Protein AF-A0A1U7SQI1-F1 (afdb_monomer_lite)

InterPro domains:
  IPR026715 Speriolin [PTHR22192] (1-84)
  IPR029384 Speriolin, C-terminal [PF15059] (1-84)

Sequence (84 aa):
MNRLHSLGYNGQVHPALTEQLVNAYGILRERPELAASEGGSYTVDFLQRVLVETVHPSMLADALLLLSCLNQLAHDDGKPMFIW

Secondary structure (DSSP, 8-state):
-HHHHHTT--TTTHHHHHHHHHHHH----S--HHHHTT--PPPHHHHHHHHHHHS-HHHHHHHHHHHHHHHHHHHHHTS-S---

Organism: Carlito syrichta (NCBI:txid1868482)

pLDDT: mean 83.63, std 11.85, range [51.56, 94.75]

Structure (mmCIF, N/CA/C/O backbone):
data_AF-A0A1U7SQI1-F1
#
_entry.id   AF-A0A1U7SQI1-F1
#
loop_
_atom_site.group_PDB
_atom_site.id
_atom_site.type_symbol
_atom_site.label_atom_id
_atom_site.label_alt_id
_atom_site.label_comp_id
_atom_site.label_asym_id
_atom_site.label_entity_id
_atom_site.label_seq_id
_atom_site.pdbx_PDB_ins_code
_atom_site.Cartn_x
_atom_site.Cartn_y
_atom_site.Cartn_z
_atom_site.occupancy
_atom_site.B_iso_or_equiv
_atom_site.auth_seq_id
_atom_site.auth_comp_id
_atom_site.auth_asym_id
_atom_site.auth_atom_id
_atom_site.pdbx_PDB_model_num
ATOM 1 N N . MET A 1 1 ? -5.342 -15.272 -1.128 1.00 59.34 1 MET A N 1
ATOM 2 C CA . MET A 1 1 ? -6.129 -14.666 -0.027 1.00 59.34 1 MET A CA 1
ATOM 3 C C . MET A 1 1 ? -5.653 -15.090 1.367 1.00 59.34 1 MET A C 1
ATOM 5 O O . MET A 1 1 ? -5.376 -14.199 2.153 1.00 59.34 1 MET A O 1
ATOM 9 N N . ASN A 1 2 ? -5.467 -16.387 1.680 1.00 68.31 2 ASN A N 1
ATOM 10 C CA . ASN A 1 2 ? -5.003 -16.822 3.021 1.00 68.31 2 ASN A CA 1
ATOM 11 C C . ASN A 1 2 ? -3.688 -16.166 3.494 1.00 68.31 2 ASN A C 1
ATOM 13 O O . ASN A 1 2 ? -3.577 -15.804 4.657 1.00 68.31 2 ASN A O 1
ATOM 17 N N . ARG A 1 3 ? -2.717 -15.948 2.596 1.00 79.81 3 ARG A N 1
ATOM 18 C CA . ARG A 1 3 ? -1.438 -15.301 2.945 1.00 79.81 3 ARG A CA 1
ATOM 19 C C . ARG A 1 3 ? -1.577 -13.820 3.302 1.00 79.81 3 ARG A C 1
ATOM 21 O O . ARG A 1 3 ? -0.943 -13.367 4.242 1.00 79.81 3 ARG A O 1
ATOM 28 N N . LEU A 1 4 ? -2.442 -13.082 2.603 1.00 86.06 4 LEU A N 1
ATOM 29 C CA . LEU A 1 4 ? -2.723 -11.682 2.940 1.00 86.06 4 LEU A CA 1
ATOM 30 C C . LEU A 1 4 ? -3.429 -11.578 4.292 1.00 86.06 4 LEU A C 1
ATOM 32 O O . LEU A 1 4 ? -3.110 -10.702 5.084 1.00 86.06 4 LEU A O 1
ATOM 36 N N . HIS A 1 5 ? -4.329 -12.517 4.591 1.00 85.44 5 HIS A N 1
ATOM 37 C CA . HIS A 1 5 ? -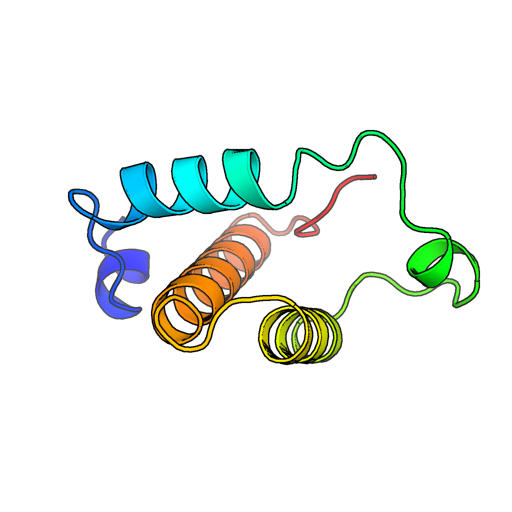4.948 -12.604 5.910 1.00 85.44 5 HIS A CA 1
ATOM 38 C C . HIS A 1 5 ? -3.902 -12.837 7.016 1.00 85.44 5 HIS A C 1
ATOM 40 O O . HIS A 1 5 ? -3.992 -12.230 8.077 1.00 85.44 5 HIS A O 1
ATOM 46 N N . SER A 1 6 ? -2.857 -13.636 6.758 1.00 87.69 6 SER A N 1
ATOM 47 C CA . SER A 1 6 ? -1.714 -13.787 7.677 1.00 87.69 6 SER A CA 1
ATOM 48 C C . SER A 1 6 ? -0.893 -12.505 7.866 1.00 87.69 6 SER A C 1
ATOM 50 O O . SER A 1 6 ? -0.270 -12.350 8.910 1.00 87.69 6 SER A O 1
ATOM 52 N N . LEU A 1 7 ? -0.915 -11.580 6.901 1.00 87.31 7 LEU A N 1
ATOM 53 C CA . LEU A 1 7 ? -0.336 -10.234 7.027 1.00 87.31 7 LEU A CA 1
ATOM 54 C C . LEU A 1 7 ? -1.279 -9.247 7.741 1.00 87.31 7 LEU A C 1
ATOM 56 O O . LEU A 1 7 ? -0.927 -8.085 7.915 1.00 87.31 7 LEU A O 1
ATOM 60 N N . GLY A 1 8 ? -2.475 -9.693 8.142 1.00 90.25 8 GLY A N 1
ATOM 61 C CA . GLY A 1 8 ? -3.499 -8.870 8.784 1.00 90.25 8 GLY A CA 1
ATOM 62 C C . GLY A 1 8 ? -4.506 -8.247 7.814 1.00 90.25 8 GLY A C 1
ATOM 63 O O . GLY A 1 8 ? -5.356 -7.472 8.245 1.00 90.25 8 GLY A O 1
ATOM 64 N N . TYR A 1 9 ? -4.463 -8.572 6.516 1.00 91.38 9 TYR A N 1
ATOM 65 C CA . TYR A 1 9 ? -5.405 -8.015 5.547 1.00 91.38 9 TYR A CA 1
ATOM 66 C C . TYR A 1 9 ? -6.847 -8.469 5.819 1.00 91.38 9 TYR A C 1
ATOM 68 O O . TYR A 1 9 ? -7.198 -9.637 5.642 1.00 91.38 9 TYR A O 1
ATOM 76 N N . ASN A 1 10 ? -7.706 -7.514 6.170 1.00 91.69 10 ASN A N 1
ATOM 77 C CA . ASN A 1 10 ? -9.147 -7.677 6.285 1.00 91.69 10 ASN A CA 1
ATOM 78 C C . ASN A 1 10 ? -9.889 -7.121 5.053 1.00 91.69 10 ASN A C 1
ATOM 80 O O . ASN A 1 10 ? -9.908 -5.9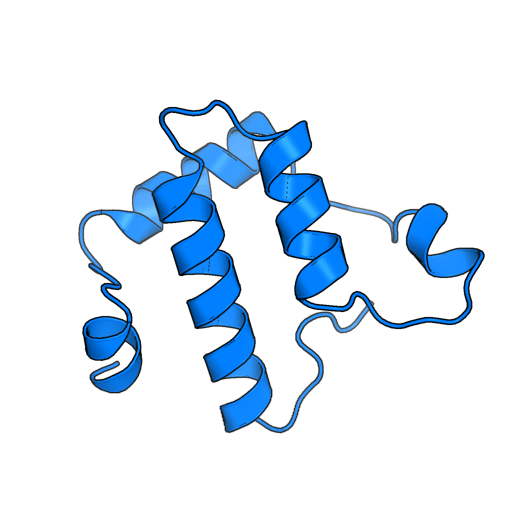12 4.815 1.00 91.69 10 ASN A O 1
ATOM 84 N N . GLY A 1 11 ? -10.568 -8.002 4.312 1.00 88.69 11 GLY A N 1
ATOM 85 C CA . GLY A 1 11 ? -11.342 -7.651 3.115 1.00 88.69 11 GLY A CA 1
ATOM 86 C C . GLY A 1 11 ? -12.624 -6.842 3.361 1.00 88.69 11 GLY A C 1
ATOM 87 O O . GLY A 1 11 ? -13.277 -6.467 2.397 1.00 88.69 11 GLY A O 1
ATOM 88 N N . GLN A 1 12 ? -13.011 -6.577 4.611 1.00 89.69 12 GLN A N 1
ATOM 89 C CA . GLN A 1 12 ? -14.123 -5.675 4.950 1.00 89.69 12 GLN A CA 1
ATOM 90 C C . GLN A 1 12 ? -13.658 -4.247 5.262 1.00 89.69 12 GLN A C 1
ATOM 92 O O . GLN A 1 12 ? -14.459 -3.321 5.200 1.00 89.69 12 GLN A O 1
ATOM 97 N N . VAL A 1 13 ? -12.379 -4.064 5.599 1.00 89.00 13 VAL A N 1
ATOM 98 C CA . VAL A 1 13 ? -11.833 -2.779 6.069 1.00 89.00 13 VAL A CA 1
ATOM 99 C C . VAL A 1 13 ? -10.908 -2.168 5.025 1.00 89.00 13 VAL A C 1
ATOM 101 O O . VAL A 1 13 ? -11.092 -1.028 4.603 1.00 89.00 13 VAL A O 1
ATOM 104 N N . HIS A 1 14 ? -9.926 -2.941 4.567 1.00 92.25 14 HIS A N 1
ATOM 105 C CA . HIS A 1 14 ? -8.864 -2.413 3.722 1.00 92.25 14 HIS A CA 1
ATOM 106 C C . HIS A 1 14 ? -9.306 -1.951 2.332 1.00 92.25 14 HIS A C 1
ATOM 108 O O . HIS A 1 14 ? -8.727 -0.974 1.873 1.00 92.25 14 HIS A O 1
ATOM 114 N N . PRO A 1 15 ? -10.321 -2.537 1.662 1.00 91.62 15 PRO A N 1
ATOM 115 C CA . PRO A 1 15 ? -10.802 -1.977 0.398 1.00 91.62 15 PRO A CA 1
ATOM 116 C C .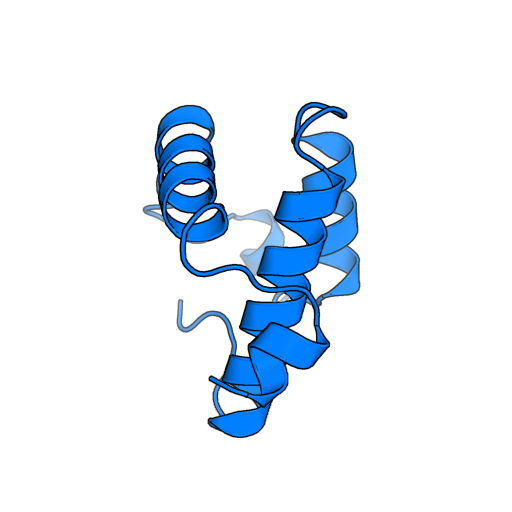 PRO A 1 15 ? -11.287 -0.526 0.528 1.00 91.62 15 PRO A C 1
ATOM 118 O O . PRO A 1 15 ? -10.866 0.332 -0.243 1.00 91.62 15 PRO A O 1
ATOM 121 N N . ALA A 1 16 ? -12.100 -0.232 1.548 1.00 90.88 16 ALA A N 1
ATOM 122 C CA . ALA A 1 16 ? -12.609 1.118 1.794 1.00 90.88 16 ALA A CA 1
ATOM 123 C C . ALA A 1 16 ? -11.495 2.093 2.206 1.00 90.88 16 ALA A C 1
ATOM 125 O O . ALA A 1 16 ? -11.546 3.279 1.884 1.00 90.88 16 ALA A O 1
ATOM 126 N N . LEU A 1 17 ? -10.472 1.609 2.912 1.00 89.38 17 LEU A N 1
ATOM 127 C CA . LEU A 1 17 ? -9.299 2.415 3.240 1.00 89.38 17 LEU A CA 1
ATOM 128 C C . LEU A 1 17 ? -8.437 2.713 2.005 1.00 89.38 17 LEU A C 1
ATOM 130 O O . LEU A 1 17 ? -8.004 3.848 1.827 1.00 89.38 17 LEU A O 1
ATOM 134 N N . THR A 1 18 ? -8.180 1.719 1.150 1.00 90.88 18 THR A N 1
ATOM 135 C CA . THR A 1 18 ? -7.432 1.920 -0.098 1.00 90.88 18 THR A CA 1
ATOM 136 C C . THR A 1 18 ? -8.111 2.977 -0.965 1.00 90.88 18 THR A C 1
ATOM 138 O O . THR A 1 18 ? -7.434 3.859 -1.486 1.00 90.88 18 THR A O 1
ATOM 141 N N . GLU A 1 19 ? -9.441 2.942 -1.065 1.00 91.75 19 GLU A N 1
ATOM 142 C CA . GLU A 1 19 ? -10.207 3.975 -1.763 1.00 91.75 19 GLU A CA 1
ATOM 143 C C . GLU A 1 19 ? -10.009 5.364 -1.133 1.00 91.75 19 GLU A C 1
ATOM 145 O O . GLU A 1 19 ? -9.726 6.328 -1.843 1.00 91.75 19 GLU A O 1
ATOM 150 N N . GLN A 1 20 ? -10.082 5.476 0.198 1.00 90.00 20 GLN A N 1
ATOM 151 C CA . GLN A 1 20 ? -9.833 6.739 0.904 1.00 90.00 20 GLN A CA 1
ATOM 152 C C . GLN A 1 20 ? -8.425 7.288 0.653 1.00 90.00 20 GLN A C 1
ATOM 154 O O . GLN A 1 20 ? -8.283 8.484 0.407 1.00 90.00 20 GLN A O 1
ATOM 159 N N . LEU A 1 21 ? -7.395 6.437 0.670 1.00 88.81 21 LEU A N 1
ATOM 160 C CA . LEU A 1 21 ? -6.019 6.841 0.369 1.00 88.81 21 LEU A CA 1
ATOM 161 C C . LEU A 1 21 ? -5.902 7.388 -1.057 1.00 88.81 21 LEU A C 1
ATOM 163 O O . LEU A 1 21 ? -5.327 8.453 -1.263 1.00 88.81 21 LEU A O 1
ATOM 167 N N . VAL A 1 22 ? -6.494 6.700 -2.033 1.00 89.06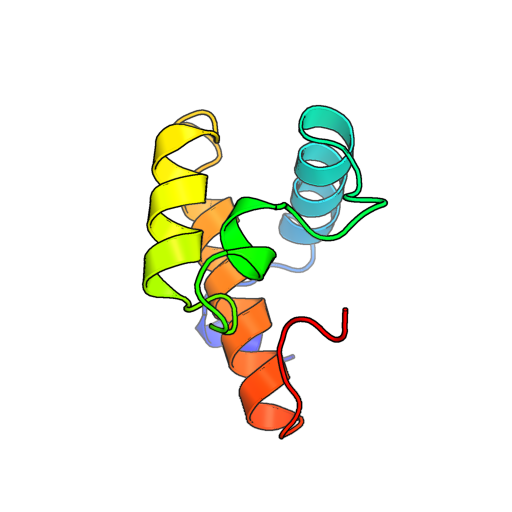 22 VAL A N 1
ATOM 168 C CA . VAL A 1 22 ? -6.495 7.148 -3.431 1.00 89.06 22 VAL A CA 1
ATOM 169 C C . VAL A 1 22 ? -7.254 8.466 -3.595 1.00 89.06 22 VAL A C 1
ATOM 171 O O . VAL A 1 22 ? -6.803 9.347 -4.319 1.00 89.06 22 VAL A O 1
ATOM 174 N N . ASN A 1 23 ? -8.379 8.637 -2.905 1.00 90.50 23 ASN A N 1
ATOM 175 C CA . ASN A 1 23 ? -9.151 9.877 -2.953 1.00 90.50 23 ASN A CA 1
ATOM 176 C C . ASN A 1 23 ? -8.429 11.049 -2.270 1.00 90.50 23 ASN A C 1
ATOM 178 O O . ASN A 1 23 ? -8.549 12.183 -2.728 1.00 90.50 23 ASN A O 1
A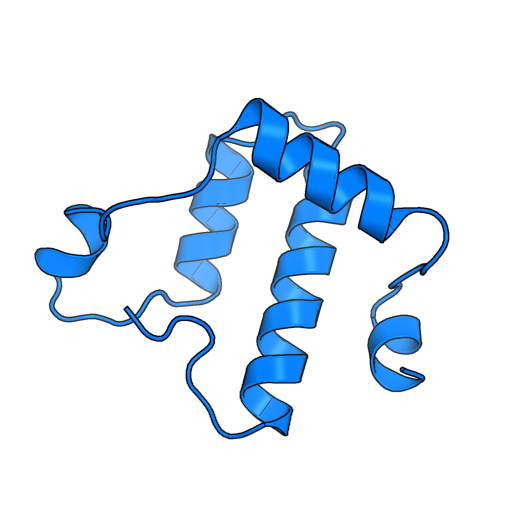TOM 182 N N . ALA A 1 24 ? -7.681 10.792 -1.193 1.00 87.00 24 ALA A N 1
ATOM 183 C CA . ALA A 1 24 ? -6.968 11.820 -0.438 1.00 87.00 24 ALA A CA 1
ATOM 184 C C . ALA A 1 24 ? -5.660 12.260 -1.112 1.00 87.00 24 ALA A C 1
ATOM 186 O O . ALA A 1 24 ? -5.378 13.454 -1.190 1.00 87.00 24 ALA A O 1
ATOM 187 N N . TYR A 1 25 ? -4.867 11.302 -1.598 1.00 84.88 25 TYR A N 1
ATOM 188 C CA . TYR A 1 25 ? -3.529 11.549 -2.150 1.00 84.88 25 TYR A CA 1
ATOM 189 C C . TYR A 1 25 ? -3.496 11.540 -3.684 1.00 84.88 25 TYR A C 1
ATOM 191 O O . TYR A 1 25 ? -2.499 11.931 -4.290 1.00 84.88 25 TYR A O 1
ATOM 199 N N . GLY A 1 26 ? -4.601 11.148 -4.320 1.00 84.75 26 GLY A N 1
ATOM 200 C CA . GLY A 1 26 ? -4.746 11.076 -5.766 1.00 84.75 26 GLY A CA 1
ATOM 201 C C . GLY A 1 26 ? -4.202 9.783 -6.376 1.00 84.75 26 GLY A C 1
ATOM 202 O O . GLY A 1 26 ? -3.511 8.983 -5.747 1.00 84.75 26 GLY A O 1
ATOM 203 N N . ILE A 1 27 ? -4.513 9.594 -7.660 1.00 81.62 27 ILE A N 1
ATOM 204 C CA . ILE A 1 27 ? -3.878 8.579 -8.504 1.00 81.62 27 ILE A CA 1
ATOM 205 C C . ILE A 1 27 ? -2.703 9.246 -9.206 1.00 81.62 27 ILE A C 1
ATOM 207 O O . ILE A 1 27 ? -2.878 10.243 -9.912 1.00 81.62 27 ILE A O 1
ATOM 211 N N . LEU A 1 28 ? -1.516 8.670 -9.051 1.00 71.75 28 LEU A N 1
ATOM 212 C CA . LEU A 1 28 ? -0.341 9.089 -9.800 1.00 71.75 28 LEU A CA 1
ATOM 213 C C . LEU A 1 28 ? -0.545 8.836 -11.297 1.00 71.75 28 LEU A C 1
ATOM 215 O O . LEU A 1 28 ? -0.583 7.693 -11.747 1.00 71.75 28 LEU A O 1
ATOM 219 N N . ARG A 1 29 ? -0.695 9.922 -12.062 1.00 71.19 29 ARG A N 1
ATOM 220 C CA . ARG A 1 29 ? -0.865 9.883 -13.525 1.00 71.19 29 ARG A CA 1
ATOM 221 C C . ARG A 1 29 ? 0.463 9.795 -14.271 1.00 71.19 29 ARG A C 1
ATOM 223 O O . ARG A 1 29 ? 0.509 9.233 -15.357 1.00 71.19 29 ARG A O 1
ATOM 230 N N . GLU A 1 30 ? 1.521 10.337 -13.680 1.00 69.62 30 GLU A N 1
ATOM 231 C CA . GLU A 1 30 ? 2.871 10.384 -14.239 1.00 69.62 30 GLU A CA 1
ATOM 232 C C . GLU A 1 30 ? 3.856 9.779 -13.236 1.00 69.62 30 GLU A C 1
ATOM 234 O O . GLU A 1 30 ? 3.599 9.785 -12.028 1.00 69.62 30 GLU A O 1
ATOM 239 N N . ARG A 1 31 ? 4.972 9.228 -13.730 1.00 70.44 31 ARG A N 1
ATOM 240 C CA . ARG A 1 31 ? 6.020 8.678 -12.864 1.00 70.44 31 ARG A CA 1
ATOM 241 C C . ARG A 1 31 ? 6.687 9.831 -12.099 1.00 70.44 31 ARG A C 1
ATOM 243 O O . ARG A 1 31 ? 7.203 10.740 -12.744 1.00 70.44 31 ARG A O 1
ATOM 250 N N . PRO A 1 32 ? 6.730 9.796 -10.757 1.00 68.12 32 PRO A N 1
ATOM 251 C CA . PRO A 1 32 ? 7.415 10.805 -9.959 1.00 68.12 32 PRO A CA 1
ATOM 252 C C . PRO A 1 32 ? 8.868 10.992 -10.403 1.00 68.12 32 PRO A C 1
ATOM 254 O O . PRO A 1 32 ? 9.617 10.017 -10.498 1.00 68.12 32 PRO A O 1
ATOM 257 N N . GLU A 1 33 ? 9.285 12.243 -10.604 1.00 63.72 33 GLU A N 1
ATOM 258 C CA . GLU A 1 33 ? 10.651 12.603 -11.020 1.00 63.72 33 GLU A CA 1
ATOM 259 C C . GLU A 1 33 ? 11.718 12.060 -10.055 1.00 63.72 33 GLU A C 1
ATOM 261 O O . GLU A 1 33 ? 12.800 11.653 -10.478 1.00 63.72 33 GLU A O 1
ATOM 266 N N . LEU A 1 34 ? 11.372 11.932 -8.768 1.00 59.91 34 LEU A N 1
ATOM 267 C CA . LEU A 1 34 ? 12.196 11.294 -7.734 1.00 59.91 34 LEU A CA 1
ATOM 268 C C . LEU A 1 34 ? 12.620 9.856 -8.088 1.00 59.91 34 LEU A C 1
ATOM 270 O O . LEU A 1 34 ? 13.704 9.436 -7.704 1.00 59.91 34 LEU A O 1
ATOM 274 N N . ALA A 1 35 ? 11.816 9.110 -8.851 1.00 55.81 35 ALA A N 1
ATOM 275 C CA . ALA A 1 35 ? 12.191 7.780 -9.342 1.00 55.81 35 ALA A CA 1
ATOM 276 C C . ALA A 1 35 ? 12.776 7.779 -10.756 1.00 55.81 35 ALA A C 1
ATOM 278 O O . ALA A 1 35 ? 13.206 6.726 -11.230 1.00 55.81 35 ALA A O 1
ATOM 279 N N . ALA A 1 36 ? 12.750 8.913 -11.455 1.00 54.12 36 ALA A N 1
ATOM 280 C CA . ALA A 1 36 ? 13.427 9.086 -12.735 1.00 54.12 36 ALA A CA 1
ATOM 281 C C . ALA A 1 36 ? 14.903 9.468 -12.529 1.00 54.12 36 ALA A C 1
ATOM 283 O O . ALA A 1 36 ? 15.760 9.012 -13.281 1.00 54.12 36 ALA A O 1
ATOM 284 N N . SER A 1 37 ? 15.205 10.248 -11.485 1.00 53.09 37 SER A N 1
ATOM 285 C CA . SER A 1 37 ? 16.546 10.800 -11.256 1.00 53.09 37 SER A CA 1
ATOM 286 C C . SER A 1 37 ? 17.577 9.788 -10.735 1.00 53.09 37 SER A C 1
ATOM 288 O O . SER A 1 37 ? 18.768 9.996 -10.935 1.00 53.09 37 SER A O 1
ATOM 290 N N . GLU A 1 38 ? 17.141 8.693 -10.106 1.00 51.56 38 GLU A N 1
ATOM 291 C CA . GLU A 1 38 ? 18.028 7.703 -9.464 1.00 51.56 38 GLU A CA 1
ATOM 292 C C . GLU A 1 38 ? 18.121 6.372 -10.229 1.00 51.56 38 GLU A C 1
ATOM 294 O O . GLU A 1 38 ? 18.634 5.398 -9.691 1.00 51.56 38 GLU A O 1
ATOM 299 N N . GLY A 1 39 ? 17.570 6.257 -11.448 1.00 52.53 39 GLY A N 1
ATOM 300 C CA . GLY A 1 39 ? 17.581 5.002 -12.232 1.00 52.53 39 GLY A CA 1
ATOM 301 C C . GLY A 1 39 ? 16.994 3.766 -11.515 1.00 52.53 39 GLY A C 1
ATOM 302 O O . GLY A 1 39 ? 17.044 2.654 -12.039 1.00 52.53 39 GLY A O 1
ATOM 303 N N . GLY A 1 40 ? 16.449 3.955 -10.313 1.00 56.84 40 GLY A N 1
ATOM 304 C CA . GLY A 1 40 ? 16.143 2.927 -9.340 1.00 56.84 40 GLY A CA 1
ATOM 305 C C . GLY A 1 40 ? 14.649 2.691 -9.271 1.00 56.84 40 GLY A C 1
ATOM 306 O O . GLY A 1 40 ? 13.843 3.619 -9.204 1.00 56.84 40 GLY A O 1
ATOM 307 N N . SER A 1 41 ? 14.275 1.418 -9.296 1.00 65.94 41 SER A N 1
ATOM 308 C CA . SER A 1 41 ? 12.932 0.990 -8.924 1.00 65.94 41 SER A CA 1
ATOM 309 C C . SER A 1 41 ? 12.590 1.507 -7.524 1.00 65.94 41 SER A C 1
ATOM 311 O O . SER A 1 41 ? 13.457 1.553 -6.652 1.00 65.94 41 SER A O 1
ATOM 313 N N . TYR A 1 42 ? 11.318 1.826 -7.279 1.00 77.44 42 TYR A N 1
ATOM 314 C CA . TYR A 1 42 ? 10.834 2.073 -5.923 1.00 77.44 42 TYR A CA 1
ATOM 315 C C . TYR A 1 42 ? 11.160 0.873 -5.034 1.00 77.44 42 TYR A C 1
ATOM 317 O O . TYR A 1 42 ? 10.696 -0.240 -5.293 1.00 77.44 42 TYR A O 1
ATOM 325 N N . THR A 1 43 ? 11.976 1.089 -4.005 1.00 84.44 43 THR A N 1
ATOM 326 C CA . THR A 1 43 ? 12.246 0.076 -2.985 1.00 84.44 43 THR A CA 1
ATOM 327 C C . THR A 1 43 ? 11.178 0.155 -1.900 1.00 84.44 43 THR A C 1
ATOM 329 O O . THR A 1 43 ? 10.588 1.209 -1.660 1.00 84.44 43 THR A O 1
ATOM 332 N N . VAL A 1 44 ? 10.929 -0.961 -1.215 1.00 88.25 44 VAL A N 1
ATOM 333 C CA . VAL A 1 44 ? 9.940 -0.998 -0.125 1.00 88.25 44 VAL A CA 1
ATOM 334 C C . VAL A 1 44 ? 10.313 -0.025 0.998 1.00 88.25 44 VAL A C 1
ATOM 336 O O . VAL A 1 44 ? 9.438 0.689 1.471 1.00 88.25 44 VAL A O 1
ATOM 339 N N . ASP A 1 45 ? 11.595 0.074 1.371 1.00 89.12 45 ASP A N 1
ATOM 340 C CA . ASP A 1 45 ? 12.074 1.021 2.397 1.00 89.12 45 ASP A CA 1
ATOM 341 C C . ASP A 1 45 ? 11.790 2.482 2.012 1.00 89.12 45 ASP A C 1
ATOM 343 O O . ASP A 1 45 ? 11.279 3.249 2.829 1.00 89.12 45 ASP A O 1
ATOM 347 N N . PHE A 1 46 ? 12.029 2.853 0.749 1.00 87.06 46 PHE A N 1
ATOM 348 C CA . PHE A 1 46 ? 11.706 4.193 0.264 1.00 87.06 46 PHE A CA 1
ATOM 349 C C . PHE A 1 46 ? 10.204 4.482 0.380 1.00 87.06 46 PHE A C 1
ATOM 351 O O . PHE A 1 46 ? 9.807 5.515 0.916 1.00 87.06 46 PHE A O 1
ATOM 358 N N . LEU A 1 47 ? 9.358 3.550 -0.065 1.00 89.06 47 LEU A N 1
ATOM 359 C CA . LEU A 1 47 ? 7.902 3.701 -0.000 1.00 89.06 47 LEU A CA 1
ATOM 360 C C . LEU A 1 47 ? 7.396 3.785 1.444 1.00 89.06 47 LEU A C 1
ATOM 362 O O . LEU A 1 47 ? 6.487 4.561 1.725 1.00 89.06 47 LEU A O 1
ATOM 366 N N . GLN A 1 48 ? 7.998 3.036 2.372 1.00 91.94 48 GLN A N 1
ATOM 367 C CA . GLN A 1 48 ? 7.675 3.136 3.795 1.00 91.94 48 GLN A CA 1
ATOM 368 C C . GLN A 1 48 ? 7.973 4.533 4.342 1.00 91.94 48 GLN A C 1
ATOM 370 O O . GLN A 1 48 ? 7.131 5.090 5.042 1.00 91.94 48 GLN A O 1
ATOM 375 N N . ARG A 1 49 ? 9.125 5.127 3.998 1.00 91.06 49 ARG A N 1
ATOM 376 C CA . ARG A 1 49 ? 9.458 6.500 4.415 1.00 91.06 49 ARG A CA 1
ATOM 377 C C . ARG A 1 49 ? 8.471 7.513 3.853 1.00 91.06 49 ARG A C 1
ATOM 379 O O . ARG A 1 49 ? 7.944 8.314 4.616 1.00 91.06 49 ARG A O 1
ATOM 386 N N . VAL A 1 50 ? 8.139 7.400 2.567 1.00 88.44 50 VAL A N 1
ATOM 387 C CA . VAL A 1 50 ? 7.127 8.263 1.942 1.00 88.44 50 VAL A CA 1
ATOM 388 C C . VAL A 1 50 ? 5.787 8.152 2.672 1.00 88.44 50 VAL A C 1
ATOM 390 O O . VAL A 1 50 ? 5.169 9.173 2.959 1.00 88.44 50 VAL A O 1
ATOM 393 N N . LEU A 1 51 ? 5.336 6.944 3.028 1.00 91.31 51 LEU A N 1
ATOM 394 C CA . LEU A 1 51 ? 4.095 6.769 3.791 1.00 91.31 51 LEU A CA 1
ATOM 395 C C . LEU A 1 51 ? 4.165 7.426 5.174 1.00 91.31 51 LEU A C 1
ATOM 397 O O . LEU A 1 51 ? 3.214 8.094 5.565 1.00 91.31 51 LEU A O 1
ATOM 401 N N . VAL A 1 52 ? 5.280 7.281 5.893 1.00 93.62 52 VAL A N 1
ATOM 402 C CA . VAL A 1 52 ? 5.480 7.910 7.212 1.00 93.62 52 VAL A CA 1
ATOM 403 C C . VAL A 1 52 ? 5.445 9.438 7.124 1.00 93.62 52 VAL A C 1
ATOM 405 O O . VAL A 1 52 ? 4.923 10.087 8.026 1.00 93.62 52 VAL A O 1
ATOM 408 N N . GLU A 1 53 ? 5.975 10.013 6.047 1.00 91.81 53 GLU A N 1
ATOM 409 C CA . GLU A 1 53 ? 6.054 11.466 5.862 1.00 91.81 53 GLU A CA 1
ATOM 410 C C . GLU A 1 53 ? 4.750 12.087 5.338 1.00 91.81 53 GLU A C 1
ATOM 412 O O . GLU A 1 53 ? 4.493 13.266 5.578 1.00 91.81 53 GLU A O 1
ATOM 417 N N . THR A 1 54 ? 3.925 11.318 4.621 1.00 89.12 54 THR A N 1
ATOM 418 C CA . THR A 1 54 ? 2.750 11.847 3.900 1.00 89.12 54 THR A CA 1
ATOM 419 C C . THR A 1 54 ? 1.411 11.440 4.508 1.00 89.12 54 THR A C 1
ATOM 421 O O . THR A 1 54 ? 0.439 12.200 4.428 1.00 89.12 54 THR A O 1
A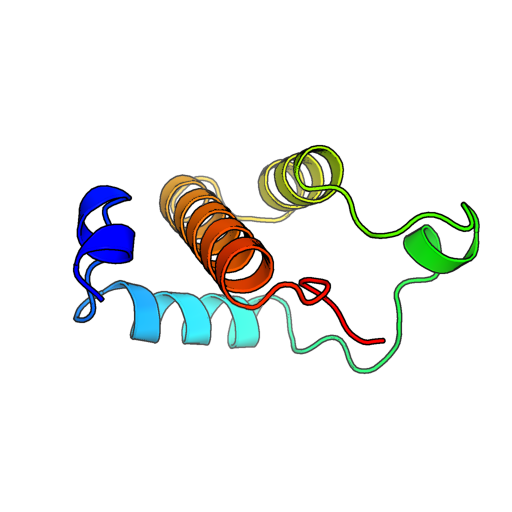TOM 424 N N . VAL A 1 55 ? 1.329 10.251 5.113 1.00 89.94 55 VAL A N 1
ATOM 425 C CA . VAL A 1 55 ? 0.069 9.691 5.608 1.00 89.94 55 VAL A CA 1
ATOM 426 C C . VAL A 1 55 ? -0.222 10.162 7.026 1.00 89.94 55 VAL A C 1
ATOM 428 O O . VAL A 1 55 ? 0.648 10.180 7.894 1.00 89.94 55 VAL A O 1
ATOM 431 N N . HIS A 1 56 ? -1.482 10.518 7.287 1.00 90.50 56 HIS A N 1
ATOM 432 C CA . HIS A 1 56 ? -1.913 10.867 8.637 1.00 90.50 56 HIS A CA 1
ATOM 433 C C . HIS A 1 56 ? -1.642 9.702 9.617 1.00 90.50 56 HIS A C 1
ATOM 435 O O . HIS A 1 56 ? -1.972 8.557 9.289 1.00 90.50 56 HIS A O 1
ATOM 441 N N . PRO A 1 57 ? -1.130 9.951 10.840 1.00 90.38 57 PRO A N 1
ATOM 442 C CA . PRO A 1 57 ? -0.731 8.890 11.772 1.00 90.38 57 PRO A CA 1
ATOM 443 C C . PRO A 1 57 ? -1.819 7.851 12.065 1.00 90.38 57 PRO A C 1
ATOM 445 O O . PRO A 1 57 ? -1.514 6.681 12.275 1.00 90.38 57 PRO A O 1
ATOM 448 N N . SER A 1 58 ? -3.094 8.257 12.034 1.00 90.00 58 SER A N 1
ATOM 449 C CA . SER A 1 58 ? -4.233 7.356 12.261 1.00 90.00 58 SER A CA 1
ATOM 450 C C . SER A 1 58 ? -4.448 6.312 11.162 1.00 90.00 58 SER A C 1
ATOM 452 O O . SER A 1 58 ? -5.168 5.353 11.400 1.00 90.00 58 SER A O 1
ATOM 454 N N . MET A 1 59 ? -3.878 6.505 9.969 1.00 89.31 59 MET A N 1
ATOM 455 C CA . MET A 1 59 ? -4.002 5.595 8.819 1.00 89.31 59 MET A CA 1
ATOM 456 C C . MET A 1 59 ? -2.672 4.916 8.466 1.00 89.31 59 MET A C 1
ATOM 458 O O . MET A 1 59 ? -2.629 4.051 7.592 1.00 89.31 59 MET A O 1
ATOM 462 N N . LEU A 1 60 ? -1.575 5.311 9.120 1.00 92.75 60 LEU A N 1
ATOM 463 C CA . LEU A 1 60 ? -0.224 4.884 8.764 1.00 92.75 60 LEU A CA 1
ATOM 464 C C . LEU A 1 60 ? -0.035 3.368 8.899 1.00 92.75 60 LEU A C 1
ATOM 466 O O . LEU A 1 60 ? 0.557 2.746 8.020 1.00 92.75 60 LEU A O 1
ATOM 470 N N . ALA A 1 61 ? -0.549 2.767 9.975 1.00 93.00 61 ALA A N 1
ATOM 471 C CA . ALA A 1 61 ? -0.414 1.330 10.212 1.00 93.00 61 ALA A CA 1
ATOM 472 C C . ALA A 1 61 ? -1.054 0.510 9.082 1.00 93.00 61 ALA A C 1
ATOM 474 O O . ALA A 1 61 ? -0.418 -0.379 8.514 1.00 93.00 61 ALA A O 1
ATOM 475 N N . ASP A 1 62 ? -2.283 0.856 8.708 1.00 93.06 62 ASP A N 1
ATOM 476 C CA . ASP A 1 62 ? -2.992 0.168 7.639 1.00 93.06 62 ASP A CA 1
ATOM 477 C C . ASP A 1 62 ? -2.384 0.462 6.255 1.00 93.06 62 ASP A C 1
ATOM 479 O O . ASP A 1 62 ? -2.312 -0.427 5.406 1.00 93.06 62 ASP A O 1
ATOM 483 N N . ALA A 1 63 ? -1.868 1.673 6.019 1.00 92.94 63 ALA A N 1
ATOM 484 C CA . ALA A 1 63 ? -1.150 2.000 4.785 1.00 92.94 63 ALA A CA 1
ATOM 485 C C . ALA A 1 63 ? 0.145 1.175 4.629 1.00 92.94 63 ALA A C 1
ATOM 487 O O . ALA A 1 63 ? 0.434 0.660 3.546 1.00 92.94 63 ALA A O 1
ATOM 488 N N . LEU A 1 64 ? 0.902 0.981 5.715 1.00 94.75 64 LEU A N 1
ATOM 489 C CA . LEU A 1 64 ? 2.088 0.117 5.735 1.00 94.75 64 LEU A CA 1
ATOM 490 C C . LEU A 1 64 ? 1.728 -1.365 5.538 1.00 94.75 64 LEU A C 1
ATOM 492 O O . LEU A 1 64 ? 2.462 -2.102 4.868 1.00 94.75 64 LEU A O 1
ATOM 496 N N . LEU A 1 65 ? 0.589 -1.809 6.078 1.00 94.75 65 LEU A N 1
ATOM 497 C CA . LEU A 1 65 ? 0.063 -3.153 5.844 1.00 94.75 65 LEU A CA 1
ATOM 498 C C . LEU A 1 65 ? -0.291 -3.355 4.369 1.00 94.75 65 LEU A C 1
ATOM 500 O O . LEU A 1 65 ? 0.087 -4.371 3.781 1.00 94.75 65 LEU A O 1
ATOM 504 N N . LEU A 1 66 ? -0.967 -2.386 3.750 1.00 94.00 66 LEU A N 1
ATOM 505 C CA . LEU A 1 66 ? -1.289 -2.413 2.324 1.00 94.00 66 LEU A CA 1
ATOM 506 C C . LEU A 1 66 ? -0.026 -2.487 1.460 1.00 94.00 66 LEU A C 1
ATOM 508 O O . LEU A 1 66 ? 0.034 -3.315 0.551 1.00 94.00 66 LEU A O 1
ATOM 512 N N . LEU A 1 67 ? 1.009 -1.704 1.779 1.00 93.56 67 LEU A N 1
ATOM 513 C CA . LEU A 1 67 ? 2.307 -1.784 1.102 1.00 93.56 67 LEU A CA 1
ATOM 514 C C . LEU A 1 67 ? 2.940 -3.177 1.241 1.00 93.56 67 LEU A C 1
ATOM 516 O O . LEU A 1 67 ? 3.435 -3.737 0.264 1.00 93.56 67 LEU A O 1
ATOM 520 N N . SER A 1 68 ? 2.877 -3.770 2.434 1.00 94.06 68 SER A N 1
ATOM 521 C CA . SER A 1 68 ? 3.385 -5.126 2.682 1.00 94.06 68 SER A CA 1
ATOM 522 C C . SER A 1 68 ? 2.620 -6.178 1.870 1.00 94.06 68 SER A C 1
ATOM 524 O O . SER A 1 68 ? 3.225 -7.081 1.291 1.00 94.06 68 SER A O 1
ATOM 526 N N . CYS A 1 69 ? 1.296 -6.031 1.766 1.00 93.25 69 CYS A N 1
ATOM 527 C CA . CYS A 1 69 ? 0.448 -6.890 0.942 1.00 93.25 69 CYS A CA 1
ATOM 528 C C . CYS A 1 69 ? 0.795 -6.770 -0.545 1.00 93.25 69 CYS A C 1
ATOM 530 O O . CYS A 1 69 ? 0.950 -7.789 -1.215 1.00 93.25 69 CYS A O 1
ATOM 532 N N . LEU A 1 70 ? 0.962 -5.546 -1.056 1.00 91.69 70 LEU A N 1
ATOM 533 C CA . LEU A 1 70 ? 1.369 -5.299 -2.441 1.00 91.69 70 LEU A CA 1
ATOM 534 C C . LEU A 1 70 ? 2.748 -5.896 -2.737 1.00 91.69 70 LEU A C 1
ATOM 536 O O . LEU A 1 70 ? 2.932 -6.509 -3.785 1.00 91.69 70 LEU A O 1
ATOM 540 N N . ASN A 1 71 ? 3.694 -5.786 -1.801 1.00 91.62 71 ASN A N 1
ATOM 541 C CA . ASN A 1 71 ? 5.018 -6.393 -1.938 1.00 91.62 71 ASN A CA 1
ATOM 542 C C . ASN A 1 71 ? 4.956 -7.916 -2.007 1.00 91.62 71 ASN A C 1
ATOM 544 O O . ASN A 1 71 ? 5.594 -8.514 -2.871 1.00 91.62 71 ASN A O 1
ATOM 548 N N . GLN A 1 72 ? 4.157 -8.542 -1.141 1.00 91.94 72 GLN A N 1
ATOM 549 C CA . GLN A 1 72 ? 3.976 -9.989 -1.178 1.00 91.94 72 GLN A CA 1
ATOM 550 C C . GLN A 1 72 ? 3.324 -10.443 -2.488 1.00 91.94 72 GLN A C 1
ATOM 552 O O . GLN A 1 72 ? 3.753 -11.440 -3.058 1.00 91.94 72 GLN A O 1
ATOM 557 N N . LEU A 1 73 ? 2.321 -9.712 -2.985 1.00 91.62 73 LEU A N 1
ATOM 558 C CA . LEU A 1 73 ? 1.661 -10.033 -4.252 1.00 91.62 73 LEU A CA 1
ATOM 559 C C . LEU A 1 73 ? 2.608 -9.891 -5.444 1.00 91.62 73 LEU A C 1
ATOM 561 O O . LEU A 1 73 ? 2.679 -10.798 -6.261 1.00 91.62 73 LEU A O 1
ATOM 565 N N . ALA A 1 74 ? 3.368 -8.798 -5.521 1.00 89.94 74 ALA A N 1
ATOM 566 C CA . ALA A 1 74 ? 4.354 -8.586 -6.579 1.00 89.94 74 ALA A CA 1
ATOM 567 C C . ALA A 1 74 ? 5.423 -9.693 -6.588 1.00 89.94 74 ALA A C 1
ATOM 569 O O . ALA A 1 74 ? 5.772 -10.227 -7.642 1.00 89.94 74 ALA A O 1
ATOM 570 N N . HIS A 1 75 ? 5.895 -10.080 -5.398 1.00 89.75 75 HIS A N 1
ATOM 571 C CA . HIS A 1 75 ? 6.833 -11.184 -5.233 1.00 89.75 75 HIS A CA 1
ATOM 572 C C . HIS A 1 75 ? 6.239 -12.525 -5.683 1.00 89.75 75 HIS A C 1
ATOM 574 O O . HIS A 1 75 ? 6.883 -13.243 -6.446 1.00 89.75 75 HIS A O 1
ATOM 580 N N . ASP A 1 76 ? 5.016 -12.845 -5.250 1.00 90.50 76 ASP A N 1
ATOM 581 C CA . ASP A 1 76 ? 4.320 -14.084 -5.617 1.00 90.50 76 ASP A CA 1
ATOM 582 C C . ASP A 1 76 ? 4.024 -14.142 -7.133 1.00 90.50 76 ASP A C 1
ATOM 584 O O . ASP A 1 76 ? 4.125 -15.209 -7.739 1.00 90.50 76 ASP A O 1
ATOM 588 N N . ASP A 1 77 ? 3.724 -12.999 -7.758 1.00 88.75 77 ASP A N 1
ATOM 589 C CA . ASP A 1 77 ? 3.490 -12.873 -9.202 1.00 88.75 77 ASP A CA 1
ATOM 590 C C . ASP A 1 77 ? 4.789 -12.878 -10.032 1.00 88.75 77 ASP A C 1
ATOM 592 O O . ASP A 1 77 ? 4.736 -12.995 -11.261 1.00 88.75 77 ASP A O 1
ATOM 596 N N . GLY A 1 78 ? 5.955 -12.723 -9.392 1.00 87.69 78 GLY A N 1
ATOM 597 C CA . GLY A 1 78 ? 7.254 -12.585 -10.059 1.00 87.69 78 GLY A CA 1
ATOM 598 C C . GLY A 1 78 ? 7.382 -11.310 -10.901 1.00 87.69 78 GLY A C 1
ATOM 599 O O . GLY A 1 78 ? 8.188 -11.261 -11.831 1.00 87.69 78 GLY A O 1
ATOM 600 N N . LYS A 1 79 ? 6.569 -10.288 -10.611 1.00 86.19 79 LYS A N 1
ATOM 601 C CA . LYS A 1 79 ? 6.484 -9.028 -11.364 1.00 86.19 79 LYS A CA 1
ATOM 602 C C . LYS A 1 79 ? 6.890 -7.845 -10.487 1.00 86.19 79 LYS A C 1
ATOM 604 O O . LYS A 1 79 ? 6.731 -7.903 -9.270 1.00 86.19 79 LYS A O 1
ATOM 609 N N . PRO A 1 80 ? 7.393 -6.744 -11.071 1.00 82.69 80 PRO A N 1
ATOM 610 C CA . PRO A 1 80 ? 7.622 -5.534 -10.295 1.00 82.69 80 PRO A CA 1
ATOM 611 C C . PRO A 1 80 ? 6.290 -4.986 -9.763 1.00 82.69 80 PRO A C 1
ATOM 613 O O . PRO A 1 80 ? 5.271 -5.032 -10.450 1.00 82.69 80 PRO A O 1
ATOM 616 N N . MET A 1 81 ? 6.311 -4.439 -8.542 1.00 83.75 81 MET A N 1
ATOM 617 C CA . MET A 1 81 ? 5.130 -3.834 -7.904 1.00 83.75 81 MET A CA 1
ATOM 618 C C . MET A 1 81 ? 4.564 -2.667 -8.721 1.00 83.75 81 MET A C 1
ATOM 620 O O . MET A 1 81 ? 3.355 -2.456 -8.754 1.00 83.75 81 MET A O 1
ATOM 624 N N . PHE A 1 82 ? 5.443 -1.929 -9.399 1.00 80.81 82 PHE A N 1
ATOM 625 C CA . PHE A 1 82 ? 5.082 -0.834 -10.287 1.00 80.81 82 PHE A CA 1
ATOM 626 C C . PHE A 1 82 ? 5.612 -1.127 -11.686 1.00 80.81 82 PHE A C 1
ATOM 628 O O . PHE A 1 82 ? 6.775 -1.488 -11.851 1.00 80.81 82 PHE A O 1
ATOM 635 N N . ILE A 1 83 ? 4.750 -0.959 -12.684 1.00 71.31 83 ILE A N 1
ATOM 636 C CA . ILE A 1 83 ? 5.028 -1.263 -14.095 1.00 71.31 83 ILE A CA 1
ATOM 637 C C . ILE A 1 83 ? 5.204 -0.004 -14.957 1.00 71.31 83 ILE A C 1
ATOM 639 O O . ILE A 1 83 ? 5.042 -0.104 -16.167 1.00 71.31 83 ILE A O 1
ATOM 643 N N . TRP A 1 84 ? 5.467 1.158 -14.341 1.00 64.81 84 TRP A N 1
ATOM 644 C CA . TRP A 1 84 ? 5.570 2.453 -15.035 1.00 64.81 84 TRP A CA 1
ATOM 645 C C . TRP A 1 84 ? 6.387 2.403 -16.325 1.00 64.81 84 TRP A C 1
ATOM 647 O O . TRP A 1 84 ? 7.560 1.966 -16.253 1.00 64.81 84 TRP A O 1
#

Radius of gyration: 13.32 Å; chains: 1; bounding box: 32×29×27 Å

Foldseek 3Di:
DVVLVVLVDDPVPLVVLVVVCCVVVHDPPDDPVVCVVPVDDDDLVNVLVVLVVPPDPVCSVSVNSVSVVLVVVCVVVVHRSDDD